Protein AF-A0A7C1GII2-F1 (afdb_monomer)

Secondary structure (DSSP, 8-state):
--------EEEEEEEEEETTEEEEEEEEE----TTSTTTT--SS-----EEEEEEEEE--

Sequence (60 aa):
KGVEEDDWADAFLAYFPNKNLSVVVAYAMLGDIAKATDIGQTGDAGKDQRGLYLQIQANF

Solvent-accessible surface area (backbone atoms only — not comparable to full-atom values): 3812 Å² total; per-residue (Å²): 133,78,78,82,72,65,80,56,52,74,49,75,50,79,49,63,92,49,99,42,38,43,39,37,41,37,40,38,37,56,27,57,49,89,68,35,75,85,53,93,49,94,69,86,62,52,62,71,44,68,46,82,46,79,48,78,50,76,64,133

Mean predicted aligned error: 10.91 Å

Radius of gyration: 17.76 Å; Cα contacts (8 Å, |Δi|>4): 95; chains: 1; bounding box: 37×25×44 Å

Foldseek 3Di:
DDDPPFDKDKDKDWDDPDPFKIKIKIKTFGAFPQPCVVPPDPDDRTDTDIDIDIDIGGDD

pLDDT: mean 74.11, std 19.33, range [36.31, 96.25]

Nearest PDB structures (foldseek):
  8y3n-assembly1_D  TM=6.064E-01  e=7.818E+00  Emesvirus zinderi
  4zor-assembly1_C  TM=3.882E-01  e=6.935E+00  Emesvirus zinderi
  4zor-assembly1_D  TM=4.445E-01  e=9.358E+00  Emesvirus zinderi

Structure (mmCIF, N/CA/C/O backbone):
data_AF-A0A7C1GII2-F1
#
_entry.id   AF-A0A7C1GII2-F1
#
lo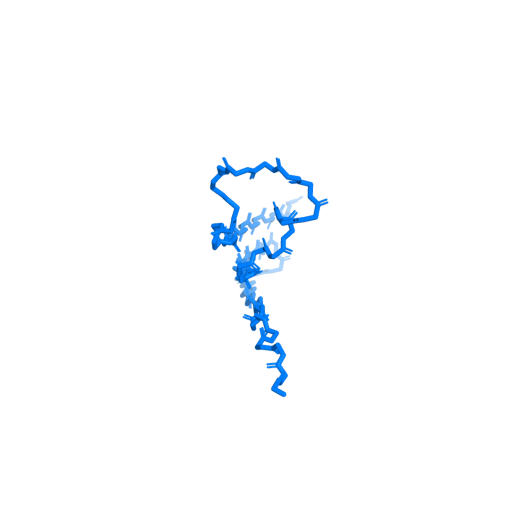op_
_atom_site.group_PDB
_atom_site.id
_atom_site.type_symbol
_atom_site.label_atom_id
_atom_site.label_alt_id
_atom_site.label_comp_id
_atom_site.label_asym_id
_atom_site.label_entity_id
_atom_site.label_seq_id
_atom_site.pdbx_PDB_ins_code
_atom_site.Cartn_x
_atom_site.Cartn_y
_atom_site.Cartn_z
_atom_site.occupancy
_atom_site.B_iso_or_equiv
_atom_site.auth_seq_id
_atom_site.auth_comp_id
_atom_site.auth_asym_id
_atom_site.auth_atom_id
_atom_site.pdbx_PDB_model_num
ATOM 1 N N . LYS A 1 1 ? 9.687 -13.578 -33.473 1.00 36.31 1 LYS A N 1
ATOM 2 C CA . LYS A 1 1 ? 10.258 -13.330 -32.131 1.00 36.31 1 LYS A CA 1
ATOM 3 C C . LYS A 1 1 ? 9.376 -12.248 -31.531 1.00 36.31 1 LYS A C 1
ATOM 5 O O . LYS A 1 1 ? 9.413 -11.143 -32.054 1.00 36.31 1 LYS A O 1
ATOM 10 N N . GLY A 1 2 ? 8.432 -12.631 -30.668 1.00 41.41 2 GLY A N 1
ATOM 11 C CA . GLY A 1 2 ? 7.490 -11.683 -30.069 1.00 41.41 2 GLY A CA 1
ATOM 12 C C . GLY A 1 2 ? 8.263 -10.730 -29.171 1.00 41.41 2 GLY A C 1
ATOM 13 O O . GLY A 1 2 ? 9.236 -11.156 -28.551 1.00 41.41 2 GLY A O 1
ATOM 14 N N . VAL A 1 3 ? 7.893 -9.456 -29.193 1.00 48.91 3 VAL A N 1
ATOM 15 C CA . VAL A 1 3 ? 8.308 -8.504 -28.163 1.00 48.91 3 VAL A CA 1
ATOM 16 C C . VAL A 1 3 ? 7.842 -9.116 -26.839 1.00 48.91 3 VAL A C 1
ATOM 18 O O . VAL A 1 3 ? 6.679 -9.503 -26.753 1.00 48.91 3 VAL A O 1
ATOM 21 N 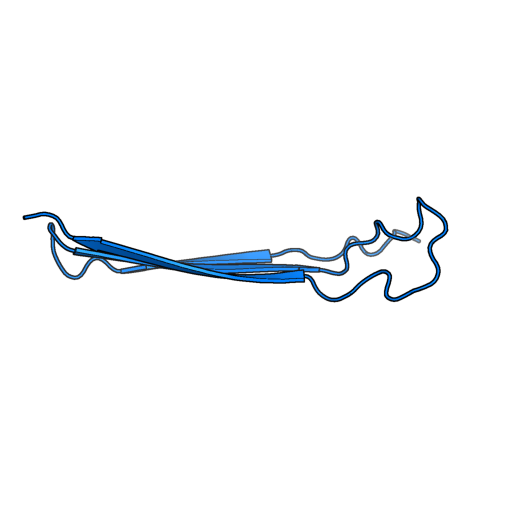N . GLU A 1 4 ? 8.748 -9.332 -25.883 1.00 52.16 4 GLU A N 1
ATOM 22 C CA . GLU A 1 4 ? 8.354 -9.569 -24.489 1.00 52.16 4 GLU A CA 1
ATOM 23 C C . GLU A 1 4 ? 7.561 -8.318 -24.100 1.00 52.16 4 GLU A C 1
ATOM 25 O O . GLU A 1 4 ? 8.136 -7.242 -23.964 1.00 52.16 4 GLU A O 1
ATOM 30 N N . GLU A 1 5 ? 6.228 -8.410 -24.118 1.00 52.81 5 GLU A N 1
ATOM 31 C CA . GLU A 1 5 ? 5.381 -7.367 -23.551 1.00 52.81 5 GLU A CA 1
ATOM 32 C C . GLU A 1 5 ? 5.734 -7.321 -22.067 1.00 52.81 5 GLU A C 1
ATOM 34 O O . GLU A 1 5 ? 5.614 -8.335 -21.385 1.00 52.81 5 GLU A O 1
ATOM 39 N N . ASP A 1 6 ? 6.245 -6.184 -21.597 1.00 59.97 6 ASP A N 1
ATOM 40 C CA . ASP A 1 6 ? 6.560 -5.993 -20.1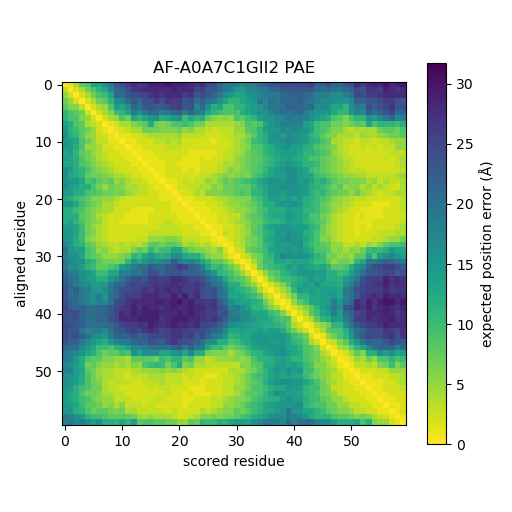86 1.00 59.97 6 ASP A CA 1
ATOM 41 C C . ASP A 1 6 ? 5.328 -6.328 -19.334 1.00 59.97 6 ASP A C 1
ATOM 43 O O . ASP A 1 6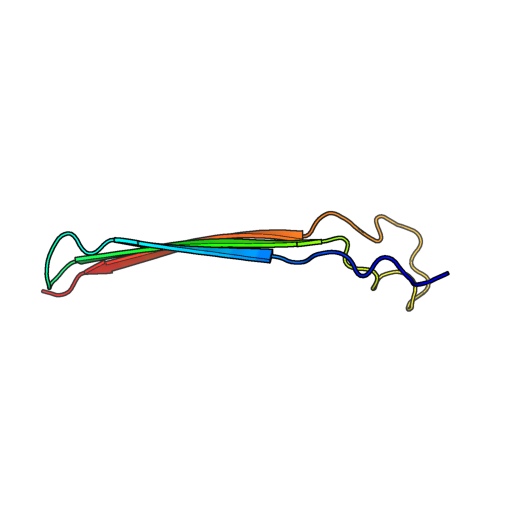 ? 4.268 -5.706 -19.471 1.00 59.97 6 ASP A O 1
ATOM 47 N N . ASP A 1 7 ? 5.469 -7.328 -18.463 1.00 65.94 7 ASP A N 1
ATOM 48 C CA . ASP A 1 7 ? 4.414 -7.780 -17.560 1.00 65.94 7 ASP A CA 1
ATOM 49 C C . ASP A 1 7 ? 4.160 -6.696 -16.497 1.00 65.94 7 ASP A C 1
ATOM 51 O O . ASP A 1 7 ? 4.827 -6.626 -15.460 1.00 65.94 7 ASP A O 1
ATOM 55 N N . TRP A 1 8 ? 3.193 -5.816 -16.757 1.00 69.94 8 TRP A N 1
ATOM 56 C CA . TRP A 1 8 ? 2.690 -4.852 -15.782 1.00 69.94 8 TRP A CA 1
ATOM 57 C C . TRP A 1 8 ? 1.697 -5.534 -14.831 1.00 69.94 8 TRP A C 1
ATOM 59 O O . TRP A 1 8 ? 0.851 -6.329 -15.246 1.00 69.94 8 TRP A O 1
ATOM 69 N N . ALA A 1 9 ? 1.793 -5.236 -13.535 1.00 77.81 9 ALA A N 1
ATOM 70 C CA . ALA A 1 9 ? 0.952 -5.844 -12.508 1.00 77.81 9 ALA A CA 1
ATOM 71 C C . ALA A 1 9 ? 0.621 -4.864 -11.378 1.00 77.81 9 ALA A C 1
ATOM 73 O O . ALA A 1 9 ? 1.505 -4.214 -10.819 1.00 77.81 9 ALA A O 1
ATOM 74 N N . ASP A 1 10 ? -0.650 -4.847 -10.976 1.00 83.62 10 ASP A N 1
ATOM 75 C CA . ASP A 1 10 ? -1.144 -4.031 -9.869 1.00 83.62 10 ASP A CA 1
ATOM 76 C C . ASP A 1 10 ? -1.709 -4.919 -8.753 1.00 83.62 10 ASP A C 1
ATOM 78 O O . ASP A 1 10 ? -2.469 -5.858 -8.998 1.00 83.62 10 ASP A O 1
ATOM 82 N N . ALA A 1 11 ? -1.368 -4.605 -7.504 1.00 89.00 11 ALA A N 1
ATOM 83 C CA . ALA A 1 11 ? -1.869 -5.287 -6.316 1.00 89.00 11 ALA A CA 1
ATOM 84 C C . ALA A 1 11 ? -2.517 -4.285 -5.356 1.00 89.00 11 ALA A C 1
ATOM 86 O O . ALA A 1 11 ? -1.948 -3.231 -5.078 1.00 8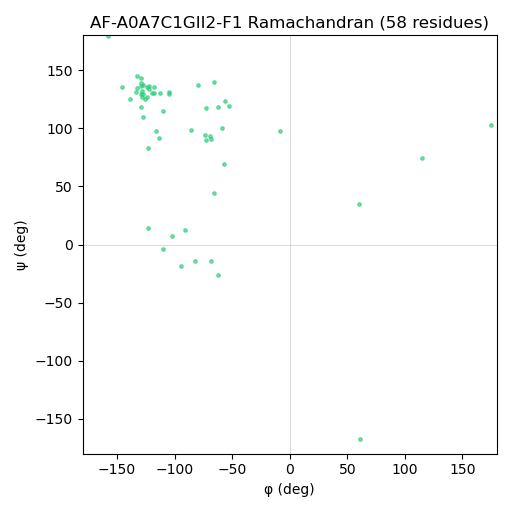9.00 11 ALA A O 1
ATOM 87 N N . PHE A 1 12 ? -3.684 -4.621 -4.802 1.00 93.19 12 PHE A N 1
ATOM 88 C CA . PHE A 1 12 ? -4.357 -3.789 -3.803 1.00 93.19 12 PHE A CA 1
ATOM 89 C C . PHE A 1 12 ? -4.827 -4.602 -2.593 1.00 93.19 12 PHE A C 1
ATOM 91 O O . PHE A 1 12 ? -5.250 -5.751 -2.712 1.00 93.19 12 PHE A O 1
ATOM 98 N N . LEU A 1 13 ? -4.761 -3.980 -1.416 1.00 95.75 13 LEU A N 1
ATOM 99 C CA . LEU A 1 13 ? -5.236 -4.506 -0.142 1.00 95.75 13 LEU A CA 1
ATOM 100 C C . LEU A 1 13 ? -6.152 -3.470 0.505 1.00 95.75 13 LEU A C 1
ATOM 102 O O . LEU A 1 13 ? -5.758 -2.323 0.712 1.00 95.75 13 LEU A O 1
ATOM 106 N N . ALA A 1 14 ? -7.359 -3.892 0.868 1.00 95.12 14 ALA A N 1
ATOM 107 C CA . ALA A 1 14 ? -8.303 -3.067 1.604 1.00 95.12 14 ALA A CA 1
ATOM 108 C C . ALA A 1 14 ? -8.610 -3.704 2.962 1.00 95.12 14 ALA A C 1
ATOM 110 O O . ALA A 1 14 ? -8.933 -4.889 3.049 1.00 95.12 14 ALA A O 1
ATOM 111 N N . TYR A 1 15 ? -8.511 -2.906 4.022 1.00 95.56 15 TYR A N 1
ATOM 112 C CA . TYR A 1 15 ? -8.774 -3.305 5.395 1.00 95.56 15 TYR A CA 1
ATOM 113 C C . TYR A 1 15 ? -9.802 -2.372 6.034 1.00 95.56 15 TYR A C 1
ATOM 115 O O . TYR A 1 15 ? -9.636 -1.151 6.069 1.00 95.56 15 TYR A O 1
ATOM 123 N N . PHE A 1 16 ? -10.870 -2.970 6.559 1.00 95.81 16 PHE A N 1
ATOM 124 C CA . PHE A 1 16 ? -12.010 -2.270 7.145 1.00 95.81 16 PHE A CA 1
ATOM 125 C C . PHE A 1 16 ? -12.194 -2.737 8.591 1.00 95.81 16 PHE A C 1
ATOM 127 O O . PHE A 1 16 ? -12.989 -3.643 8.847 1.00 95.81 16 PHE A O 1
ATOM 134 N N . PRO A 1 17 ? -11.445 -2.167 9.553 1.00 91.75 17 PRO A N 1
ATOM 135 C CA . PRO A 1 17 ? -11.543 -2.578 10.952 1.00 91.75 17 PRO A CA 1
ATOM 136 C C . PRO A 1 17 ? -12.935 -2.323 11.550 1.00 91.75 17 PRO A C 1
ATOM 138 O O . PRO A 1 17 ? -13.329 -2.998 12.498 1.00 91.75 17 PRO A O 1
ATOM 141 N N . ASN A 1 18 ? -13.687 -1.352 11.025 1.00 92.00 18 ASN A N 1
ATOM 142 C CA . ASN A 1 18 ? -15.070 -1.080 11.409 1.00 92.00 18 ASN A CA 1
ATOM 143 C C . ASN A 1 18 ? -15.808 -0.319 10.287 1.00 92.00 18 ASN A C 1
ATOM 145 O O . ASN A 1 18 ? -15.230 0.001 9.253 1.00 92.00 18 ASN A O 1
ATOM 149 N N . LYS A 1 19 ? -17.095 -0.007 10.498 1.00 91.12 19 LYS A N 1
ATOM 150 C CA . LYS A 1 19 ? -17.944 0.695 9.510 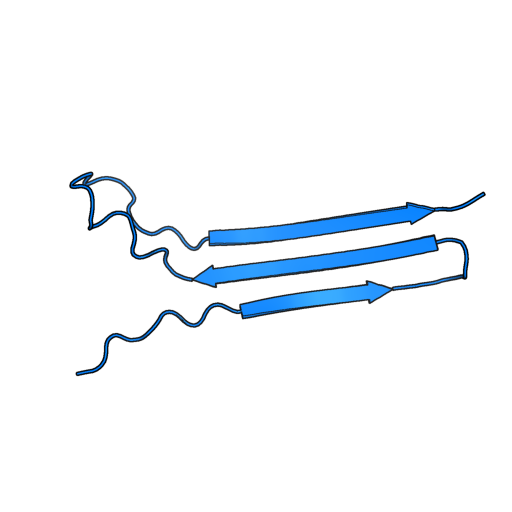1.00 91.12 19 LYS A CA 1
ATOM 151 C C . LYS A 1 19 ? -17.545 2.155 9.264 1.00 91.12 19 LYS A C 1
ATOM 153 O O . LYS A 1 19 ? -18.031 2.771 8.323 1.00 91.12 19 LYS A O 1
ATOM 158 N N . ASN A 1 20 ? -16.713 2.716 10.133 1.00 94.25 20 ASN A N 1
ATOM 159 C CA . ASN A 1 20 ? -16.355 4.127 10.153 1.00 94.25 20 ASN A CA 1
ATOM 160 C C . ASN A 1 20 ? -14.910 4.376 9.729 1.00 94.25 20 ASN A C 1
ATOM 162 O O . ASN A 1 20 ? -14.523 5.534 9.656 1.00 94.25 20 ASN A O 1
ATOM 166 N N . LEU A 1 21 ? -14.121 3.333 9.466 1.00 94.19 21 LEU A N 1
ATOM 167 C CA . LEU A 1 21 ? -12.705 3.434 9.145 1.00 94.19 21 LEU A CA 1
ATOM 168 C C . LEU A 1 21 ? -12.355 2.459 8.023 1.00 94.19 21 LEU A C 1
ATOM 170 O O . LEU A 1 21 ? -12.569 1.253 8.148 1.00 94.19 21 LEU A O 1
ATOM 174 N N . SER A 1 22 ? -11.760 2.985 6.957 1.00 94.38 22 SER A N 1
ATOM 175 C CA . SER A 1 22 ? -11.220 2.197 5.851 1.00 94.38 22 SER A CA 1
ATOM 176 C C . SER A 1 22 ? -9.771 2.567 5.571 1.00 94.38 22 SER A C 1
ATOM 178 O O . SER A 1 22 ? -9.435 3.752 5.501 1.00 94.38 22 SER A O 1
ATOM 180 N N . VAL A 1 23 ? -8.942 1.551 5.346 1.00 95.56 23 VAL A N 1
ATOM 181 C CA . VAL A 1 23 ? -7.542 1.684 4.942 1.00 95.56 23 VAL A CA 1
ATOM 182 C C . VAL A 1 23 ? -7.341 0.909 3.647 1.00 95.56 23 VAL A C 1
ATOM 184 O O . VAL A 1 23 ? -7.680 -0.270 3.576 1.00 95.56 23 VAL A O 1
ATOM 187 N N . VAL A 1 24 ? -6.792 1.558 2.624 1.00 96.25 24 VAL A N 1
ATOM 188 C CA . VAL A 1 24 ? -6.516 0.948 1.319 1.00 96.25 24 VAL A CA 1
ATOM 189 C C . VAL A 1 24 ? -5.067 1.209 0.946 1.00 96.25 24 VAL A C 1
ATOM 191 O O . VAL A 1 24 ? -4.597 2.341 1.024 1.00 96.25 24 VAL A O 1
ATOM 194 N N . VAL A 1 25 ? -4.366 0.164 0.526 1.00 95.31 25 VAL A N 1
ATOM 195 C CA . VAL A 1 25 ? -3.010 0.235 -0.017 1.00 95.31 25 VAL A CA 1
ATOM 196 C C . VAL A 1 25 ? -3.035 -0.353 -1.415 1.00 95.31 25 VAL A C 1
ATOM 198 O O . VAL A 1 25 ? -3.604 -1.423 -1.616 1.00 95.31 25 VAL A O 1
ATOM 201 N N . ALA A 1 26 ? -2.413 0.323 -2.372 1.00 92.94 26 ALA A N 1
ATOM 202 C CA . ALA A 1 26 ? -2.205 -0.201 -3.712 1.00 92.94 26 ALA A CA 1
ATOM 203 C C . ALA A 1 26 ? -0.739 -0.056 -4.121 1.00 92.94 26 ALA A C 1
ATOM 205 O O . ALA A 1 26 ? -0.071 0.915 -3.766 1.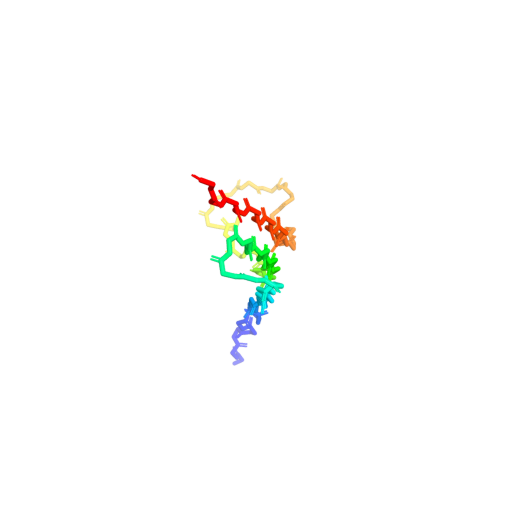00 92.94 26 ALA A O 1
ATOM 206 N N . TYR A 1 27 ? -0.242 -1.042 -4.853 1.00 87.38 27 TYR A N 1
ATOM 207 C CA . TYR A 1 27 ? 1.098 -1.075 -5.404 1.00 87.38 27 TYR A CA 1
ATOM 208 C C . TYR A 1 27 ? 1.008 -1.393 -6.890 1.00 87.38 27 TYR A C 1
ATOM 210 O O . TYR A 1 27 ? 0.512 -2.456 -7.260 1.00 87.38 27 TYR A O 1
ATOM 218 N N . ALA A 1 28 ? 1.473 -0.462 -7.712 1.00 87.12 28 ALA A N 1
ATOM 219 C CA . ALA A 1 28 ? 1.498 -0.583 -9.157 1.00 87.12 28 ALA A CA 1
ATOM 220 C C . ALA A 1 28 ? 2.924 -0.859 -9.633 1.00 87.12 28 ALA A C 1
ATOM 222 O O . ALA A 1 28 ? 3.857 -0.142 -9.252 1.00 87.12 28 ALA A O 1
ATOM 223 N N . MET A 1 29 ? 3.092 -1.890 -10.457 1.00 79.44 29 MET A N 1
ATOM 224 C CA . MET A 1 29 ? 4.338 -2.235 -11.137 1.00 79.44 29 MET A CA 1
ATOM 225 C C . MET A 1 29 ? 4.104 -2.087 -12.638 1.00 79.44 29 MET A C 1
ATOM 227 O O . MET A 1 29 ? 3.558 -2.980 -13.274 1.00 79.44 29 MET A O 1
ATOM 231 N N . LEU A 1 30 ? 4.496 -0.953 -13.209 1.00 70.25 30 LEU A N 1
ATOM 232 C CA . LEU A 1 30 ? 4.181 -0.602 -14.595 1.00 70.25 30 LEU A CA 1
ATOM 233 C C . LEU A 1 30 ? 5.241 -1.055 -15.616 1.00 70.25 30 LEU A C 1
ATOM 235 O O . LEU A 1 30 ? 5.182 -0.627 -16.764 1.00 70.25 30 LEU A O 1
ATOM 239 N N . GLY A 1 31 ? 6.178 -1.923 -15.215 1.00 64.75 31 GLY A N 1
ATOM 240 C CA . GLY A 1 31 ? 7.246 -2.435 -16.081 1.00 64.75 31 GLY A CA 1
ATOM 241 C C . GLY A 1 31 ? 8.174 -1.340 -16.620 1.00 64.75 31 GLY A C 1
ATOM 242 O O . GLY A 1 31 ? 8.160 -0.194 -16.143 1.00 64.75 31 GLY A O 1
ATOM 243 N N . ASP A 1 32 ? 8.995 -1.693 -17.608 1.00 58.56 32 ASP A N 1
ATOM 244 C CA . ASP A 1 32 ? 9.771 -0.716 -18.361 1.00 58.56 32 ASP A CA 1
ATOM 245 C C . ASP A 1 32 ? 8.832 0.060 -19.290 1.00 58.56 32 ASP A C 1
ATOM 247 O O . ASP A 1 32 ? 8.193 -0.469 -20.198 1.00 58.56 32 ASP A O 1
ATOM 251 N N . ILE A 1 33 ? 8.718 1.372 -19.078 1.00 58.94 33 ILE A N 1
ATOM 252 C CA . ILE A 1 33 ? 7.963 2.201 -20.016 1.00 58.94 33 ILE A CA 1
ATOM 253 C C . ILE A 1 33 ? 8.801 2.362 -21.281 1.00 58.94 33 ILE A C 1
ATOM 255 O O . ILE A 1 33 ? 9.613 3.282 -21.399 1.00 58.94 33 ILE A O 1
ATOM 259 N N . ALA A 1 34 ? 8.549 1.493 -22.256 1.00 54.44 34 ALA A N 1
ATOM 260 C CA . ALA A 1 34 ? 9.084 1.529 -23.614 1.00 54.44 34 ALA A CA 1
ATOM 261 C C . ALA A 1 34 ? 8.596 2.751 -24.436 1.00 54.44 34 ALA A C 1
ATOM 263 O O . ALA A 1 34 ? 8.195 2.617 -25.588 1.00 54.44 34 ALA A O 1
ATOM 264 N N . LYS A 1 35 ? 8.579 3.967 -23.865 1.00 50.47 35 LYS A N 1
ATOM 265 C CA . LYS A 1 35 ? 8.098 5.195 -24.538 1.00 50.47 35 LYS A CA 1
ATOM 266 C C . LYS A 1 35 ? 9.096 6.343 -24.608 1.00 50.47 35 LYS A C 1
ATOM 268 O O . LYS A 1 35 ? 8.713 7.456 -24.953 1.00 50.47 35 LYS A O 1
ATOM 273 N N . ALA A 1 36 ? 10.370 6.100 -24.340 1.00 49.09 36 ALA A N 1
ATOM 274 C CA . ALA A 1 36 ? 11.402 7.103 -24.605 1.00 49.09 36 ALA A CA 1
AT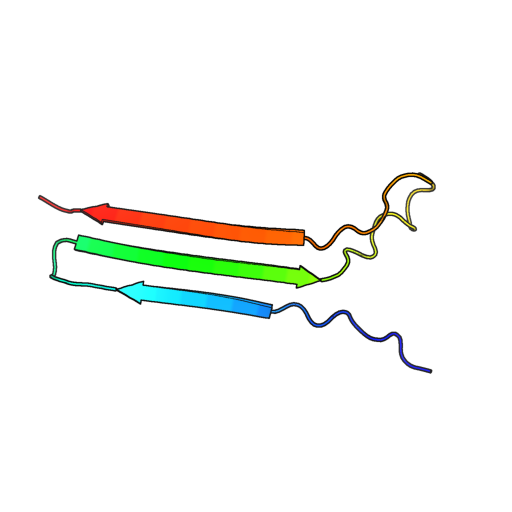OM 275 C C . ALA A 1 36 ? 12.208 6.823 -25.891 1.00 49.09 36 ALA A C 1
ATOM 277 O O . ALA A 1 36 ? 13.142 7.552 -26.206 1.00 49.09 36 ALA A O 1
ATOM 278 N N . THR A 1 37 ? 11.804 5.826 -26.689 1.00 47.34 37 THR A N 1
ATOM 279 C CA . THR A 1 37 ? 12.408 5.543 -28.005 1.00 47.34 37 THR A CA 1
ATOM 280 C C . THR A 1 37 ? 11.658 6.198 -29.180 1.00 47.34 37 THR A C 1
ATOM 282 O O . THR A 1 37 ? 12.265 6.409 -30.225 1.00 47.34 37 THR A O 1
ATOM 285 N N . ASP A 1 38 ? 10.395 6.618 -29.011 1.00 52.44 38 ASP A N 1
ATOM 286 C CA . ASP A 1 38 ? 9.610 7.280 -30.079 1.00 52.44 38 ASP A CA 1
ATOM 287 C C . ASP A 1 38 ? 9.885 8.793 -30.223 1.00 52.44 38 ASP A C 1
ATOM 289 O O . ASP A 1 38 ? 9.541 9.408 -31.232 1.00 52.44 38 ASP A O 1
ATOM 293 N N . ILE A 1 39 ? 10.544 9.413 -29.241 1.00 49.94 39 ILE A N 1
ATOM 294 C CA . ILE A 1 39 ? 11.047 10.791 -29.303 1.00 49.94 39 ILE A CA 1
ATOM 295 C C . ILE A 1 39 ? 12.519 10.699 -28.934 1.00 49.94 39 ILE A C 1
ATOM 297 O O . ILE A 1 39 ? 12.814 10.398 -27.788 1.00 49.94 39 ILE A O 1
ATOM 301 N N . GLY A 1 40 ? 13.425 10.910 -29.893 1.00 48.03 40 GLY A N 1
ATOM 302 C CA . GLY A 1 40 ? 14.878 10.713 -29.768 1.00 48.03 40 GLY A CA 1
ATOM 303 C C . GLY A 1 40 ? 15.575 11.502 -28.648 1.00 48.03 40 GLY A C 1
ATOM 304 O O . GLY A 1 40 ? 16.370 12.397 -28.919 1.00 48.03 40 GLY A O 1
ATOM 305 N N . GLN A 1 41 ? 15.310 11.145 -27.394 1.00 48.78 41 GLN A N 1
ATOM 306 C CA . GLN A 1 41 ? 15.978 11.619 -26.194 1.00 48.78 41 GLN A CA 1
ATOM 307 C C . GLN A 1 41 ? 16.738 10.448 -25.579 1.00 48.78 41 GLN A C 1
ATOM 309 O O . GLN A 1 41 ? 16.234 9.660 -24.784 1.00 48.78 41 GLN A O 1
ATOM 314 N N . THR A 1 42 ? 17.997 10.340 -25.986 1.00 53.09 42 THR A N 1
ATOM 315 C CA . THR A 1 42 ? 19.007 9.483 -25.377 1.00 53.09 42 THR A CA 1
ATOM 316 C C . THR A 1 42 ? 19.339 10.035 -23.987 1.00 53.09 42 THR A C 1
ATOM 318 O O . THR A 1 42 ? 20.200 10.897 -23.835 1.00 53.09 42 THR A O 1
ATOM 321 N N . GLY A 1 43 ? 18.618 9.570 -22.969 1.00 48.25 43 GLY A N 1
ATOM 322 C CA . GLY A 1 43 ? 18.899 9.867 -21.565 1.00 48.25 43 GLY A CA 1
ATOM 323 C C . GLY A 1 43 ? 17.820 9.286 -20.655 1.00 48.25 43 GLY A C 1
ATOM 324 O O . GLY A 1 43 ? 16.733 9.841 -20.574 1.00 48.25 43 GLY A O 1
ATOM 325 N N . ASP A 1 44 ? 18.121 8.167 -19.991 1.00 56.53 44 ASP A N 1
ATOM 326 C CA . ASP A 1 44 ? 17.287 7.504 -18.968 1.00 56.53 44 ASP A CA 1
ATOM 327 C C . ASP A 1 44 ? 15.886 7.022 -19.409 1.00 56.53 44 ASP A C 1
ATOM 329 O O . ASP A 1 44 ? 14.920 7.012 -18.644 1.00 56.53 44 ASP A O 1
ATOM 333 N N . ALA A 1 45 ? 15.799 6.570 -20.657 1.00 52.72 45 ALA A N 1
ATOM 334 C CA . ALA A 1 45 ? 14.627 5.985 -21.294 1.00 52.72 45 ALA A CA 1
ATOM 335 C C . ALA A 1 45 ? 14.317 4.561 -20.782 1.00 52.72 45 ALA A C 1
ATOM 337 O O . ALA A 1 45 ? 14.811 3.597 -21.357 1.00 52.72 45 ALA A O 1
ATOM 338 N N . GLY A 1 46 ? 13.501 4.432 -19.734 1.00 53.53 46 GLY A N 1
ATOM 339 C CA . GLY A 1 46 ? 13.052 3.132 -19.207 1.00 53.53 46 GLY A CA 1
ATOM 340 C C . GLY A 1 46 ? 13.583 2.888 -17.802 1.00 53.53 46 GLY A C 1
ATOM 341 O O . GLY A 1 46 ? 14.569 2.193 -17.596 1.00 53.53 46 GLY A O 1
ATOM 342 N N . LYS A 1 47 ? 12.995 3.573 -16.823 1.00 56.28 47 LYS A N 1
ATOM 343 C CA . LYS A 1 47 ? 13.191 3.231 -15.416 1.00 56.28 47 LYS A CA 1
ATOM 344 C C . LYS A 1 47 ? 11.873 2.669 -14.929 1.00 56.28 47 LYS A C 1
ATOM 346 O O . LYS A 1 47 ? 10.906 3.431 -14.900 1.00 56.28 47 LYS A O 1
ATOM 351 N N . ASP A 1 48 ? 11.873 1.384 -14.570 1.00 63.50 48 ASP A N 1
ATOM 352 C CA . ASP A 1 48 ? 10.910 0.699 -13.702 1.00 63.50 48 ASP A CA 1
ATOM 353 C C . ASP A 1 48 ? 9.937 1.679 -13.031 1.00 63.50 48 ASP A C 1
ATOM 355 O O . ASP A 1 48 ? 10.263 2.311 -12.016 1.00 63.50 48 ASP A O 1
ATOM 359 N N . GLN A 1 49 ? 8.737 1.832 -13.593 1.00 67.56 49 GLN A N 1
ATOM 360 C CA . GLN A 1 49 ? 7.743 2.716 -12.994 1.00 67.56 49 GLN A CA 1
ATOM 361 C C . GLN A 1 49 ? 6.968 1.947 -11.934 1.00 67.56 49 GLN A C 1
ATOM 363 O O . GLN A 1 49 ? 6.048 1.189 -12.225 1.00 67.56 49 GLN A O 1
ATOM 368 N N . ARG A 1 50 ? 7.366 2.131 -10.673 1.00 80.62 50 ARG A N 1
ATOM 369 C CA . ARG A 1 50 ? 6.699 1.539 -9.508 1.00 80.62 50 ARG A CA 1
ATOM 370 C C . ARG A 1 50 ? 6.053 2.633 -8.667 1.00 80.62 50 ARG A C 1
ATOM 372 O O . ARG A 1 50 ? 6.711 3.613 -8.321 1.00 80.62 50 ARG A O 1
ATOM 379 N N . GLY A 1 51 ? 4.780 2.458 -8.320 1.00 86.62 51 GLY A N 1
ATOM 380 C CA . GLY A 1 51 ? 3.998 3.427 -7.552 1.00 86.62 51 GLY A CA 1
ATOM 381 C C . GLY A 1 51 ? 3.340 2.796 -6.329 1.00 86.62 51 GLY A C 1
ATOM 382 O O . GLY A 1 51 ? 2.662 1.781 -6.449 1.00 86.62 51 GLY A O 1
ATOM 383 N N . LEU A 1 52 ? 3.512 3.406 -5.153 1.00 90.31 52 LEU A N 1
ATOM 384 C CA . LEU A 1 52 ? 2.782 3.040 -3.936 1.00 90.31 52 LEU A CA 1
ATOM 385 C C . LEU A 1 52 ? 1.707 4.090 -3.649 1.00 90.31 52 LEU A C 1
ATOM 387 O O . LEU A 1 52 ? 1.989 5.287 -3.612 1.00 90.31 52 LEU A O 1
ATOM 391 N N . TYR A 1 53 ? 0.493 3.625 -3.390 1.00 91.06 53 TYR A N 1
ATOM 392 C CA . TYR A 1 53 ? -0.651 4.438 -3.015 1.00 91.06 53 TYR A CA 1
ATOM 393 C C . TYR A 1 53 ? -1.207 3.977 -1.667 1.00 91.06 53 TYR A C 1
ATOM 395 O O . TYR A 1 53 ? -1.357 2.782 -1.418 1.00 91.06 53 TYR A O 1
ATOM 403 N N . LEU A 1 54 ? -1.525 4.934 -0.799 1.00 94.94 54 LEU A N 1
ATOM 404 C CA . LEU A 1 54 ? -2.140 4.703 0.503 1.00 94.94 54 LEU A CA 1
ATOM 405 C C . LEU A 1 54 ? -3.304 5.678 0.679 1.00 94.94 54 LEU A C 1
ATOM 407 O O . LEU A 1 54 ? -3.139 6.885 0.508 1.00 94.94 54 LEU A O 1
ATOM 411 N N . GLN A 1 55 ? -4.454 5.152 1.08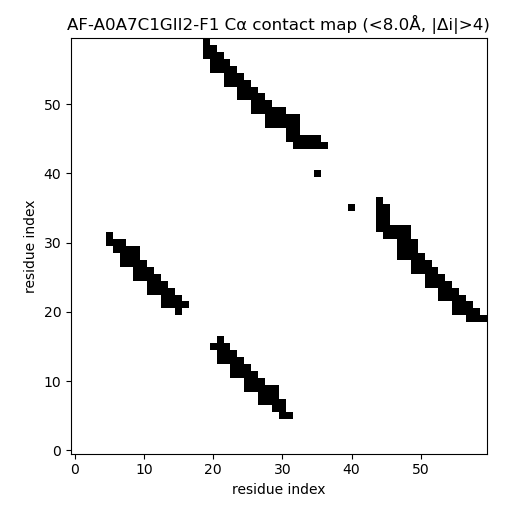8 1.00 95.56 55 GLN A N 1
ATOM 412 C CA . GLN A 1 55 ? -5.641 5.920 1.429 1.00 95.56 55 GLN A CA 1
ATOM 413 C C . GLN A 1 55 ? -6.168 5.502 2.800 1.00 95.56 55 GLN A C 1
ATOM 415 O O . GLN A 1 55 ? -6.279 4.318 3.117 1.00 95.56 55 GLN A O 1
ATOM 420 N N . ILE A 1 56 ? -6.545 6.497 3.600 1.00 95.06 56 ILE A N 1
ATOM 421 C CA . ILE A 1 56 ? -7.215 6.322 4.887 1.00 95.06 56 ILE A CA 1
ATOM 422 C C . ILE A 1 56 ? -8.449 7.223 4.878 1.00 95.06 56 ILE A C 1
ATOM 424 O O . ILE A 1 56 ? -8.348 8.404 4.550 1.00 95.06 56 ILE A O 1
ATOM 428 N N . GLN A 1 57 ? -9.611 6.677 5.226 1.00 94.56 57 GLN A N 1
ATOM 429 C CA . GLN A 1 57 ? -10.863 7.428 5.334 1.00 94.56 57 GLN A CA 1
ATOM 430 C C . GLN A 1 57 ? -11.556 7.080 6.650 1.00 94.56 57 GLN A C 1
ATOM 432 O O . GLN A 1 57 ? -11.658 5.906 7.008 1.00 94.56 57 GLN A O 1
ATOM 437 N N . ALA A 1 58 ? -12.032 8.110 7.350 1.00 94.31 58 ALA A N 1
ATOM 438 C CA . ALA A 1 58 ? -12.791 7.990 8.586 1.00 94.31 58 ALA A CA 1
ATOM 439 C C . ALA A 1 58 ? -14.080 8.821 8.505 1.00 94.31 58 ALA A C 1
ATOM 441 O O . ALA A 1 58 ? -14.048 9.940 7.996 1.00 94.31 58 ALA A O 1
ATOM 442 N N . ASN A 1 59 ? -15.188 8.278 9.011 1.00 89.25 59 ASN A N 1
ATOM 443 C CA . ASN A 1 59 ? -16.495 8.938 9.052 1.00 89.25 59 ASN A CA 1
ATOM 444 C C . ASN A 1 59 ? -16.962 9.084 10.506 1.00 89.25 59 ASN A C 1
ATOM 446 O O . ASN A 1 59 ? -16.955 8.093 11.243 1.00 89.25 59 ASN A O 1
ATOM 450 N N . PHE A 1 60 ? -17.391 10.287 10.889 1.00 85.12 60 PHE A N 1
ATOM 451 C CA . PHE A 1 60 ? -17.874 10.653 12.226 1.00 85.12 60 PHE A CA 1
ATOM 452 C C . PHE A 1 60 ? -19.186 11.431 12.137 1.00 85.12 60 PHE A C 1
ATOM 454 O O . PHE A 1 60 ? -19.342 12.202 11.162 1.00 85.12 60 PHE A O 1
#